Protein AF-A0A351Y7C4-F1 (afdb_monomer)

Mean predicted aligned error: 4.9 Å

Solvent-accessible surface area (backbone atoms only — not comparable to full-atom values): 5088 Å² total; per-residue (Å²): 134,64,75,68,56,58,56,74,74,54,70,78,58,81,88,34,82,57,64,56,42,68,56,53,47,52,51,50,42,45,75,72,71,46,88,84,82,82,63,87,87,65,82,80,88,78,82,75,73,89,66,52,74,68,52,48,50,58,64,72,30,70,65,42,50,47,45,42,51,52,34,52,51,51,54,62,72,73,106

Secondary structure (DSSP, 8-state):
--HHHHHHHS---TT--SSSHHHHHHHHHHHTT------TT------PPPPPHHHHHHHSSHHHHHHHHHHHHHHHHH-

Sequence (79 aa):
MAPAYIFKTNLFDEQLDFVYEDLDFSYRIHRAGYPIIVLRDLKIYHMERDKTKLEEARVGNVYSAYRKAKHRMLFVQKY

pLDDT: mean 89.79, std 5.83, range [62.5, 96.75]

Structure (mmCIF, N/CA/C/O backbone):
data_AF-A0A351Y7C4-F1
#
_entry.id   AF-A0A351Y7C4-F1
#
loop_
_atom_site.group_PDB
_atom_site.id
_atom_site.type_symbol
_atom_site.label_atom_id
_atom_site.label_alt_id
_atom_site.label_comp_id
_atom_site.label_asym_id
_atom_site.label_entity_id
_atom_site.label_seq_id
_atom_site.pdbx_PDB_ins_code
_atom_site.Cartn_x
_atom_site.Cartn_y
_atom_site.Cartn_z
_atom_site.occupancy
_atom_site.B_iso_or_equiv
_atom_site.auth_seq_id
_atom_site.auth_comp_id
_atom_site.auth_asym_id
_atom_site.auth_atom_id
_atom_site.pdbx_PDB_model_num
ATOM 1 N N . MET A 1 1 ? -16.521 12.990 13.145 1.00 62.50 1 MET A N 1
ATOM 2 C CA . MET A 1 1 ? -15.104 13.288 12.829 1.00 62.50 1 MET A CA 1
ATOM 3 C C . MET A 1 1 ? -14.975 13.495 11.333 1.00 62.50 1 MET A C 1
ATOM 5 O O . MET A 1 1 ? -15.542 12.707 10.589 1.00 62.50 1 MET A O 1
ATOM 9 N N . ALA A 1 2 ? -14.278 14.541 10.890 1.00 75.00 2 ALA A N 1
ATOM 10 C CA . ALA A 1 2 ? -13.996 14.727 9.468 1.00 75.00 2 ALA A CA 1
ATOM 11 C C . ALA A 1 2 ? -12.936 13.706 8.997 1.00 75.00 2 ALA A C 1
ATOM 13 O O . ALA A 1 2 ? -12.011 13.433 9.767 1.00 75.00 2 ALA A O 1
ATOM 14 N N . PRO A 1 3 ? -12.995 13.197 7.750 1.00 80.88 3 PRO A N 1
ATOM 15 C CA . PRO A 1 3 ? -12.009 12.249 7.215 1.00 80.88 3 PRO A CA 1
ATOM 16 C C . PRO A 1 3 ? -10.553 12.707 7.383 1.00 80.88 3 PRO A C 1
ATOM 18 O O . PRO A 1 3 ? -9.683 11.905 7.703 1.00 80.88 3 PRO A O 1
ATOM 21 N N . ALA A 1 4 ? -10.297 14.015 7.279 1.00 88.88 4 ALA A N 1
ATOM 22 C CA . ALA A 1 4 ? -8.970 14.607 7.457 1.00 88.88 4 ALA A CA 1
ATOM 23 C C . ALA A 1 4 ? -8.317 14.301 8.820 1.00 88.88 4 ALA A C 1
ATOM 25 O O . ALA A 1 4 ? -7.093 14.270 8.920 1.00 88.88 4 ALA A O 1
ATOM 26 N N . TYR A 1 5 ? -9.107 14.072 9.874 1.00 90.50 5 TYR A N 1
ATOM 27 C CA . TYR A 1 5 ? -8.575 13.737 11.195 1.00 90.50 5 TYR A CA 1
ATOM 28 C C . TYR A 1 5 ? -7.910 12.353 11.220 1.00 90.50 5 TYR A C 1
ATOM 30 O O . TYR A 1 5 ? -6.867 12.191 11.852 1.00 90.50 5 TYR A O 1
ATOM 38 N N . ILE A 1 6 ? -8.462 11.381 10.485 1.00 88.94 6 ILE A N 1
ATOM 39 C CA . ILE A 1 6 ? -7.916 10.018 10.399 1.00 88.94 6 ILE A CA 1
ATOM 40 C C . ILE A 1 6 ? -6.514 10.065 9.782 1.00 88.94 6 ILE A C 1
ATOM 42 O O . ILE A 1 6 ? -5.578 9.521 10.359 1.00 88.94 6 ILE A O 1
ATOM 46 N N . PHE A 1 7 ? -6.344 10.805 8.682 1.00 87.25 7 PHE A N 1
ATOM 47 C CA . PHE A 1 7 ? -5.047 10.964 8.013 1.00 87.25 7 PHE A CA 1
ATOM 48 C C . PHE A 1 7 ? -4.023 11.735 8.854 1.00 87.25 7 PHE A C 1
ATOM 50 O O . PHE A 1 7 ? -2.847 11.394 8.849 1.00 87.25 7 PHE A O 1
ATOM 57 N N . LYS A 1 8 ? -4.450 12.750 9.619 1.00 89.12 8 LYS A N 1
ATOM 58 C CA . LYS A 1 8 ? -3.545 13.512 10.500 1.00 89.12 8 LYS A CA 1
ATOM 59 C C . LYS A 1 8 ? -3.043 12.708 11.700 1.00 89.12 8 LYS A C 1
ATOM 61 O O . LYS A 1 8 ? -1.979 13.011 12.223 1.00 89.12 8 LYS A O 1
ATOM 66 N N . THR A 1 9 ? -3.821 11.730 12.156 1.00 88.56 9 THR A N 1
ATOM 67 C CA . THR A 1 9 ? -3.502 10.920 13.344 1.00 88.56 9 THR A CA 1
ATOM 68 C C . THR A 1 9 ? -2.878 9.568 13.007 1.00 88.56 9 THR A C 1
ATOM 70 O O . THR A 1 9 ? -2.330 8.918 13.892 1.00 88.56 9 THR A O 1
ATOM 73 N N . ASN A 1 10 ? -2.907 9.155 11.737 1.00 86.81 10 ASN A N 1
ATOM 74 C CA . ASN A 1 10 ? -2.341 7.897 11.260 1.00 86.81 10 ASN A CA 1
ATOM 75 C C . ASN A 1 10 ? -1.377 8.181 10.103 1.00 86.81 10 ASN A C 1
ATOM 77 O O . ASN A 1 10 ? -1.755 8.067 8.949 1.00 86.81 10 ASN A O 1
ATOM 81 N N . LEU A 1 11 ? -0.139 8.581 10.394 1.00 89.69 11 LEU A N 1
ATOM 82 C CA . LEU A 1 11 ? 0.865 8.843 9.350 1.00 89.69 11 LEU A CA 1
ATOM 83 C C . LEU A 1 11 ? 1.441 7.541 8.775 1.00 89.69 11 LEU A C 1
ATOM 85 O O . LEU A 1 11 ? 1.477 6.526 9.473 1.00 89.69 11 LEU A O 1
ATOM 89 N N . PHE A 1 12 ? 1.922 7.561 7.532 1.00 91.25 12 PHE A N 1
ATOM 90 C CA . PHE A 1 12 ? 2.630 6.416 6.950 1.00 91.25 12 PHE A CA 1
ATOM 91 C C . PHE A 1 12 ? 3.904 6.082 7.740 1.00 91.25 12 PHE A C 1
ATOM 93 O O . PHE A 1 12 ? 4.497 6.942 8.390 1.00 91.25 12 PHE A O 1
ATOM 100 N N . ASP A 1 13 ? 4.286 4.805 7.731 1.00 92.19 13 ASP A N 1
ATOM 101 C CA . ASP A 1 13 ? 5.566 4.366 8.281 1.00 92.19 13 ASP A CA 1
ATOM 102 C C . ASP A 1 13 ? 6.648 4.503 7.209 1.00 92.19 13 ASP A C 1
ATOM 104 O O . ASP A 1 13 ? 6.684 3.729 6.256 1.00 92.19 13 ASP A O 1
ATOM 108 N N . GLU A 1 14 ? 7.538 5.478 7.378 1.00 91.25 14 GLU A N 1
ATOM 109 C CA . GLU A 1 14 ? 8.628 5.766 6.434 1.00 91.25 14 GLU A CA 1
ATOM 110 C C . GLU A 1 14 ? 9.637 4.604 6.297 1.00 91.25 14 GLU A C 1
ATOM 112 O O . GLU A 1 14 ? 10.481 4.613 5.404 1.00 91.25 14 GLU A O 1
ATOM 117 N N . GLN A 1 15 ? 9.566 3.575 7.155 1.00 91.75 15 GLN A N 1
ATOM 118 C CA . GLN A 1 15 ? 10.351 2.345 6.986 1.00 91.75 15 GLN A CA 1
ATOM 119 C C . GLN A 1 15 ? 9.812 1.421 5.883 1.00 91.75 15 GLN A C 1
ATOM 121 O O . GLN A 1 15 ? 10.514 0.486 5.489 1.00 91.75 15 GLN A O 1
ATOM 126 N N . LEU A 1 16 ? 8.588 1.665 5.405 1.00 92.12 16 LEU A N 1
ATOM 127 C CA . LEU A 1 16 ? 7.923 0.940 4.323 1.00 92.12 16 LEU A CA 1
ATOM 128 C C . LEU A 1 16 ? 7.880 1.834 3.073 1.00 92.12 16 LEU A C 1
ATOM 130 O O . LEU A 1 16 ? 6.828 2.295 2.652 1.00 92.12 16 LEU A O 1
ATOM 134 N N . ASP A 1 17 ? 9.047 2.099 2.483 1.00 84.44 17 ASP A N 1
ATOM 135 C CA . ASP A 1 17 ? 9.237 3.098 1.415 1.00 84.44 17 ASP A CA 1
ATOM 136 C C . ASP A 1 17 ? 8.720 2.674 0.023 1.00 84.44 17 ASP A C 1
ATOM 138 O O . ASP A 1 17 ? 8.755 3.466 -0.921 1.00 84.44 17 ASP A O 1
ATOM 142 N N . PHE A 1 18 ? 8.285 1.418 -0.128 1.00 81.19 18 PHE A N 1
ATOM 143 C CA . PHE A 1 18 ? 7.750 0.855 -1.368 1.00 81.19 18 PHE A CA 1
ATOM 144 C C . PHE A 1 18 ? 7.147 -0.536 -1.140 1.00 81.19 18 PHE A C 1
ATOM 146 O O . PHE A 1 18 ? 7.884 -1.480 -0.839 1.00 81.19 18 PHE A O 1
ATOM 153 N N . VAL A 1 19 ? 5.850 -0.692 -1.411 1.00 86.50 19 VAL A N 1
ATOM 154 C CA . VAL A 1 19 ? 5.058 -1.912 -1.189 1.00 86.50 19 VAL A CA 1
ATOM 155 C C . VAL A 1 19 ? 4.946 -2.245 0.305 1.00 86.50 19 VAL A C 1
ATOM 157 O O . VAL A 1 19 ? 5.966 -2.373 0.979 1.00 86.50 19 VAL A O 1
ATOM 160 N N . TYR A 1 20 ? 3.714 -2.495 0.775 1.00 94.56 20 TYR A N 1
ATOM 161 C CA . TYR A 1 20 ? 3.264 -2.658 2.176 1.00 94.56 20 TYR A CA 1
ATOM 162 C C . TYR A 1 20 ? 2.861 -1.373 2.912 1.00 94.56 20 TYR A C 1
ATOM 164 O O . TYR A 1 20 ? 2.253 -1.480 3.977 1.00 94.56 20 TYR A O 1
ATOM 172 N N . GLU A 1 21 ? 3.132 -0.182 2.383 1.00 93.56 21 GLU A N 1
ATOM 173 C CA . GLU A 1 21 ? 2.714 1.087 2.991 1.00 93.56 21 GLU A CA 1
ATOM 174 C C . GLU A 1 21 ? 1.187 1.203 3.101 1.00 93.56 21 GLU A C 1
ATOM 176 O O . GLU A 1 21 ? 0.651 1.651 4.116 1.00 93.56 21 GLU A O 1
ATOM 181 N N . ASP A 1 22 ? 0.482 0.734 2.073 1.00 92.94 22 ASP A N 1
ATOM 182 C CA . ASP A 1 22 ? -0.973 0.698 1.987 1.00 92.94 22 ASP A CA 1
ATOM 183 C C . ASP A 1 22 ? -1.576 -0.327 2.957 1.00 92.94 22 ASP A C 1
ATOM 185 O O . ASP A 1 22 ? -2.569 -0.045 3.639 1.00 92.94 22 ASP A O 1
ATOM 189 N N . LEU A 1 23 ? -0.953 -1.501 3.070 1.00 94.88 23 LEU A N 1
ATOM 190 C CA . LEU A 1 23 ? -1.346 -2.544 4.009 1.00 94.88 23 LEU A CA 1
ATOM 191 C C . LEU A 1 23 ? -1.126 -2.110 5.463 1.00 94.88 23 LEU A C 1
ATOM 193 O O . LEU A 1 23 ? -2.029 -2.274 6.277 1.00 94.88 23 LEU A O 1
ATOM 197 N N . ASP A 1 24 ? 0.032 -1.535 5.799 1.00 95.88 24 ASP A N 1
ATOM 198 C CA . ASP A 1 24 ? 0.309 -1.022 7.148 1.00 95.88 24 ASP A CA 1
ATOM 199 C C . ASP A 1 24 ? -0.687 0.072 7.540 1.00 95.88 24 ASP A C 1
ATOM 201 O O . ASP A 1 24 ? -1.297 0.010 8.611 1.00 95.88 24 ASP A O 1
ATOM 205 N N . PHE A 1 25 ? -0.918 1.034 6.645 1.00 93.75 25 PHE A N 1
ATOM 206 C CA . PHE A 1 25 ? -1.856 2.123 6.880 1.00 93.75 25 PHE A CA 1
ATOM 207 C C . PHE A 1 25 ? -3.293 1.616 7.062 1.00 93.75 25 PHE A C 1
ATOM 209 O O . PHE A 1 25 ? -3.952 1.951 8.051 1.00 93.75 25 PHE A O 1
ATOM 216 N N . SER A 1 26 ? -3.781 0.768 6.151 1.00 93.81 26 SER A N 1
ATOM 217 C CA . SER A 1 26 ? -5.134 0.205 6.239 1.00 93.81 26 SER A CA 1
ATOM 218 C C . SER A 1 26 ? -5.305 -0.691 7.470 1.00 93.81 26 SER A C 1
ATOM 220 O O . SER A 1 26 ? -6.297 -0.565 8.188 1.00 93.81 26 SER A O 1
ATOM 222 N N . TYR A 1 27 ? -4.320 -1.526 7.802 1.00 94.75 27 TYR A N 1
ATOM 223 C CA . TYR A 1 27 ? -4.374 -2.355 9.004 1.00 94.75 27 TYR A CA 1
ATOM 224 C C . TYR A 1 27 ? -4.381 -1.511 10.286 1.00 94.75 27 TYR A C 1
ATOM 226 O O . TYR A 1 27 ? -5.142 -1.795 11.214 1.00 94.75 27 TYR A O 1
ATOM 234 N N . ARG A 1 28 ? -3.609 -0.419 10.331 1.00 92.81 28 ARG A N 1
ATOM 235 C CA . ARG A 1 28 ? -3.612 0.524 11.457 1.00 92.81 28 ARG A CA 1
ATOM 236 C C . ARG A 1 28 ? -4.963 1.212 11.634 1.00 92.81 28 ARG A C 1
ATOM 238 O O . ARG A 1 28 ? -5.466 1.268 12.755 1.00 92.81 28 ARG A O 1
ATOM 245 N N . ILE A 1 29 ? -5.571 1.681 10.544 1.00 93.00 29 ILE A N 1
ATOM 246 C CA . ILE A 1 29 ? -6.922 2.262 10.553 1.00 93.00 29 ILE A CA 1
ATOM 247 C C . ILE A 1 29 ? -7.937 1.253 11.098 1.00 93.00 29 ILE A C 1
ATOM 249 O O . ILE A 1 29 ? -8.727 1.594 11.980 1.00 93.00 29 ILE A O 1
ATOM 253 N N . HIS A 1 30 ? -7.872 0.003 10.632 1.00 93.25 30 HIS A N 1
ATOM 254 C CA . HIS A 1 30 ? -8.728 -1.077 11.117 1.00 93.25 30 HIS A CA 1
ATOM 255 C C . HIS A 1 30 ? -8.546 -1.324 12.625 1.00 93.25 30 HIS A C 1
ATOM 257 O O . HIS A 1 30 ? -9.524 -1.357 13.372 1.00 93.25 30 HIS A O 1
ATOM 2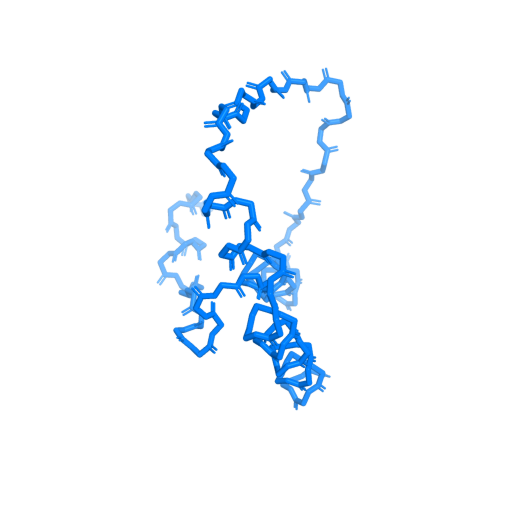63 N N . ARG A 1 31 ? -7.297 -1.426 13.099 1.00 92.44 31 ARG A N 1
ATOM 264 C CA . ARG A 1 31 ? -6.950 -1.607 14.521 1.00 92.44 31 ARG A CA 1
ATOM 265 C C . ARG A 1 31 ? -7.391 -0.438 15.406 1.00 92.44 31 ARG A C 1
ATOM 267 O O . ARG A 1 31 ? -7.686 -0.658 16.576 1.00 92.44 31 ARG A O 1
ATOM 274 N N . ALA A 1 32 ? -7.455 0.777 14.863 1.00 90.62 32 ALA A N 1
ATOM 275 C CA . ALA A 1 32 ? -7.973 1.962 15.546 1.00 90.62 32 ALA A CA 1
ATOM 276 C C . ALA A 1 32 ? -9.517 2.023 15.591 1.00 90.62 32 ALA A C 1
ATOM 278 O O . ALA A 1 32 ? -10.078 2.988 16.108 1.00 90.62 32 ALA A O 1
ATOM 279 N N . GLY A 1 33 ? -10.212 1.002 15.071 1.00 92.06 33 GLY A N 1
ATOM 280 C CA . GLY A 1 33 ? -11.671 0.887 15.114 1.00 92.06 33 GLY A CA 1
ATOM 281 C C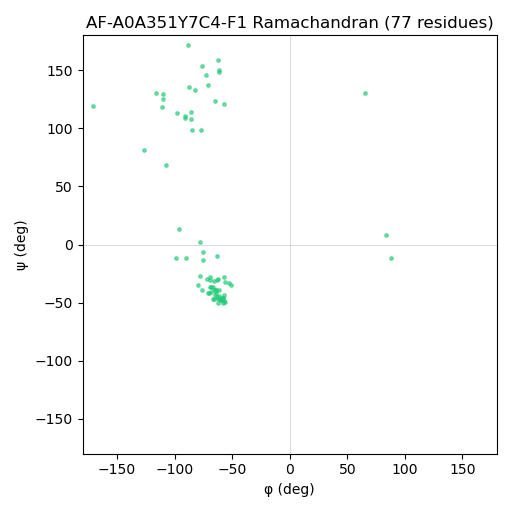 . GLY A 1 33 ? -12.395 1.641 13.998 1.00 92.06 33 GLY A C 1
ATOM 282 O O . GLY A 1 33 ? -13.623 1.735 14.024 1.00 92.06 33 GLY A O 1
ATOM 283 N N . TYR A 1 34 ? -11.670 2.172 13.011 1.00 91.56 34 TYR A N 1
ATOM 284 C CA . TYR A 1 34 ? -12.291 2.829 11.867 1.00 91.56 34 TYR A CA 1
ATOM 285 C C . TYR A 1 34 ? -12.732 1.792 10.820 1.00 91.56 34 TYR A C 1
ATOM 287 O O . TYR A 1 34 ? -11.951 0.908 10.454 1.00 91.56 34 TYR A O 1
ATOM 295 N N . PRO A 1 35 ? -13.966 1.892 10.297 1.00 90.75 35 PRO A N 1
ATOM 296 C CA . PRO A 1 35 ? -14.444 0.987 9.263 1.00 90.75 35 PRO A CA 1
ATOM 297 C C . PRO A 1 35 ? -13.741 1.259 7.929 1.00 90.75 35 PRO A C 1
ATOM 299 O O . PRO A 1 35 ? -13.611 2.405 7.499 1.00 90.75 35 PRO A O 1
ATOM 302 N N . ILE A 1 36 ? -13.350 0.184 7.244 1.00 91.62 36 ILE A N 1
ATOM 303 C CA . ILE A 1 36 ? -12.818 0.222 5.878 1.00 91.62 36 ILE A CA 1
ATOM 304 C C . ILE A 1 36 ? -13.859 -0.418 4.967 1.00 91.62 36 ILE A C 1
ATOM 306 O O . ILE A 1 36 ? -14.218 -1.581 5.144 1.00 91.62 36 ILE A O 1
ATOM 310 N N . ILE A 1 37 ? -14.369 0.359 4.013 1.00 92.88 37 ILE A N 1
ATOM 311 C CA . ILE A 1 37 ? -15.462 -0.051 3.129 1.00 92.88 37 ILE A CA 1
ATOM 312 C C . ILE A 1 37 ? -14.908 -0.244 1.720 1.00 92.88 37 ILE A C 1
ATOM 314 O O . ILE A 1 37 ? -14.324 0.672 1.147 1.00 92.88 37 ILE A O 1
ATOM 318 N N . VAL A 1 38 ? -15.136 -1.426 1.148 1.00 91.75 38 VAL A N 1
ATOM 319 C CA . VAL A 1 38 ? -14.831 -1.718 -0.258 1.00 91.75 38 VAL A CA 1
ATOM 320 C C . VAL A 1 38 ? -16.112 -1.575 -1.077 1.00 91.75 38 VAL A C 1
ATOM 322 O O . VAL A 1 38 ? -17.051 -2.356 -0.917 1.00 91.75 38 VAL A O 1
ATOM 325 N N . LEU A 1 39 ? -16.153 -0.577 -1.961 1.00 95.31 39 LEU A N 1
ATOM 326 C CA . LEU A 1 39 ? -17.282 -0.324 -2.858 1.00 95.31 39 LEU A CA 1
ATOM 327 C C . LEU A 1 39 ? -17.154 -1.193 -4.116 1.00 95.31 39 LEU A C 1
ATOM 329 O O . LEU A 1 39 ? -16.420 -0.852 -5.035 1.00 95.31 39 LEU A O 1
ATOM 333 N N . ARG A 1 40 ? -17.864 -2.326 -4.153 1.00 93.19 40 ARG A N 1
ATOM 334 C CA . ARG A 1 40 ? -17.740 -3.333 -5.229 1.00 93.19 40 ARG A CA 1
ATOM 335 C C . ARG A 1 40 ? -18.203 -2.839 -6.601 1.00 93.19 40 ARG A C 1
ATOM 337 O O . ARG A 1 40 ? -17.646 -3.254 -7.615 1.00 93.19 40 ARG A O 1
ATOM 344 N N . ASP A 1 41 ? -19.190 -1.950 -6.617 1.00 96.75 41 ASP A N 1
ATOM 345 C CA . ASP A 1 41 ? -19.777 -1.422 -7.853 1.00 96.75 41 ASP A CA 1
ATOM 346 C C . ASP A 1 41 ? -19.064 -0.156 -8.353 1.00 96.75 41 ASP A C 1
ATOM 348 O O . ASP A 1 41 ? -19.266 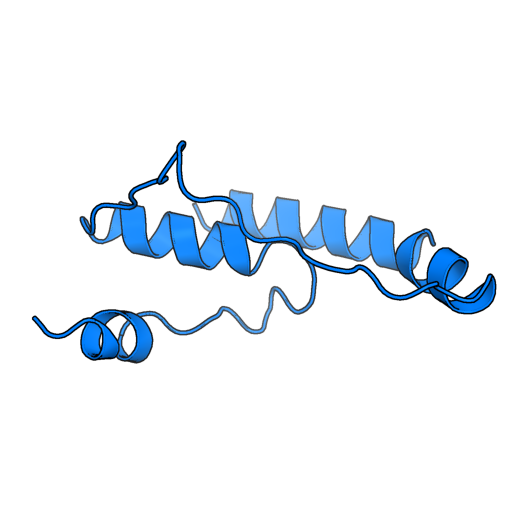0.265 -9.493 1.00 96.75 41 ASP A O 1
ATOM 352 N N . LEU A 1 42 ? -18.192 0.439 -7.530 1.00 95.62 42 LEU A N 1
ATOM 353 C CA . LEU A 1 42 ? -17.373 1.579 -7.925 1.00 95.62 42 LEU A CA 1
ATOM 354 C C . LEU A 1 42 ? -16.102 1.076 -8.613 1.00 95.62 42 LEU A C 1
ATOM 356 O O . LEU A 1 42 ? -15.237 0.468 -7.985 1.00 95.62 42 LEU A O 1
ATOM 360 N N . LYS A 1 43 ? -15.968 1.370 -9.906 1.00 92.56 43 LYS A N 1
ATOM 361 C CA . LYS A 1 43 ? -14.785 1.016 -10.695 1.00 92.56 43 LYS A CA 1
ATOM 362 C C . LYS A 1 43 ? -14.000 2.268 -11.050 1.00 92.56 43 LYS A C 1
ATOM 364 O O . LYS A 1 43 ? -14.557 3.222 -11.585 1.00 92.56 43 LYS A O 1
ATOM 369 N N . ILE A 1 44 ? -12.702 2.234 -10.776 1.00 92.69 44 ILE A N 1
ATOM 370 C CA . ILE A 1 44 ? -11.747 3.263 -11.182 1.00 92.69 44 ILE A CA 1
ATOM 371 C C . ILE A 1 44 ? -10.769 2.599 -12.148 1.00 92.69 44 ILE A C 1
ATOM 373 O O . ILE A 1 44 ? -10.239 1.528 -11.858 1.00 92.69 44 ILE A O 1
ATOM 377 N N . TYR A 1 45 ? -10.543 3.225 -13.300 1.00 91.19 45 TYR A N 1
ATOM 378 C CA . TYR A 1 45 ? -9.558 2.758 -14.268 1.00 91.19 45 TYR A CA 1
ATOM 379 C C . TYR A 1 45 ? -8.220 3.425 -13.964 1.00 91.19 45 TYR A C 1
ATOM 381 O O . TYR A 1 45 ? -8.065 4.631 -14.143 1.00 91.19 45 TYR A O 1
ATOM 389 N N . HIS A 1 46 ? -7.261 2.638 -13.485 1.00 87.94 46 HIS A N 1
ATOM 390 C CA . HIS A 1 46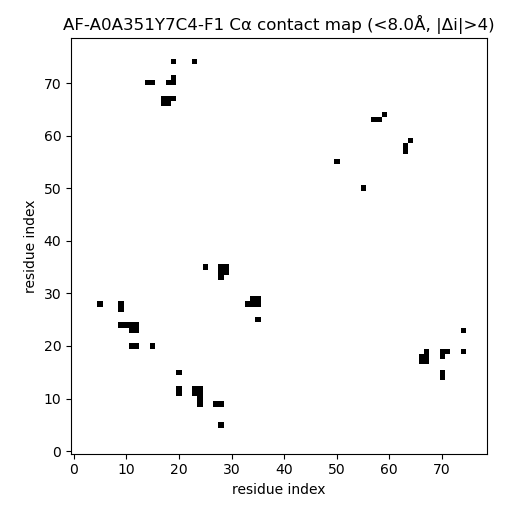 ? -5.877 3.072 -13.361 1.00 87.94 46 HIS A CA 1
ATOM 391 C C . HIS A 1 46 ? -5.148 2.716 -14.656 1.00 87.94 46 HIS A C 1
ATOM 393 O O . HIS A 1 46 ? -4.926 1.540 -14.943 1.00 87.94 46 HIS A O 1
ATOM 399 N N . MET A 1 47 ? -4.812 3.728 -15.455 1.00 87.44 47 MET A N 1
ATOM 400 C CA . MET A 1 47 ? -3.946 3.529 -16.610 1.00 87.44 47 MET A CA 1
ATOM 401 C C . MET A 1 47 ? -2.515 3.406 -16.104 1.00 87.44 47 MET A C 1
ATOM 403 O O . MET A 1 47 ? -1.855 4.403 -15.806 1.00 87.44 47 MET A O 1
ATOM 407 N N . GLU A 1 48 ? -2.043 2.172 -15.983 1.00 79.00 48 GLU A N 1
ATOM 408 C CA . GLU A 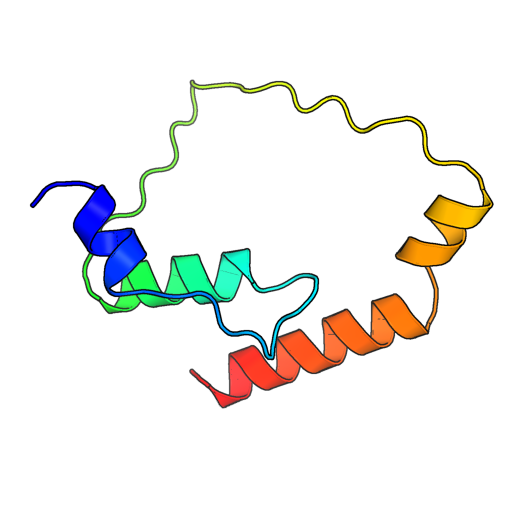1 48 ? -0.625 1.943 -15.779 1.00 79.00 48 GLU A CA 1
ATOM 409 C C . GLU A 1 48 ? 0.107 2.409 -17.038 1.00 79.00 48 GLU A C 1
ATOM 411 O O . GLU A 1 48 ? -0.224 2.000 -18.150 1.00 79.00 48 GLU A O 1
ATOM 416 N N . ARG A 1 49 ? 1.055 3.335 -16.877 1.00 85.31 49 ARG A N 1
ATOM 417 C CA . ARG A 1 49 ? 1.860 3.790 -18.011 1.00 85.31 49 ARG A CA 1
ATOM 418 C C . ARG A 1 49 ? 2.649 2.617 -18.581 1.00 85.31 49 ARG A C 1
ATOM 420 O O . ARG A 1 49 ? 3.129 1.771 -17.820 1.00 85.31 49 ARG A O 1
ATOM 427 N N . ASP A 1 50 ? 2.885 2.648 -19.887 1.00 84.44 50 ASP A N 1
ATOM 428 C CA . ASP A 1 50 ? 3.851 1.746 -20.498 1.00 84.44 50 ASP A CA 1
ATOM 429 C C . ASP A 1 50 ? 5.210 1.951 -19.828 1.00 84.44 50 ASP A C 1
ATOM 431 O O . ASP A 1 50 ? 5.765 3.058 -19.775 1.00 84.44 50 ASP A O 1
ATOM 435 N N . LYS A 1 51 ? 5.725 0.869 -19.252 1.00 84.38 51 LYS A N 1
ATOM 436 C CA . LYS A 1 51 ? 7.060 0.853 -18.677 1.00 84.38 51 LYS A CA 1
ATOM 437 C C . LYS A 1 51 ? 8.048 0.493 -19.769 1.00 84.38 51 LYS A C 1
ATOM 439 O O . LYS A 1 51 ? 7.858 -0.444 -20.543 1.00 84.38 51 LYS A O 1
ATOM 444 N N . THR A 1 52 ? 9.155 1.216 -19.806 1.00 90.62 52 THR A N 1
ATOM 445 C CA . THR A 1 52 ? 10.320 0.784 -20.572 1.00 90.62 52 THR A CA 1
ATOM 446 C C . THR A 1 52 ? 10.844 -0.541 -20.009 1.00 90.62 52 THR A C 1
ATOM 448 O O . THR A 1 52 ? 10.650 -0.857 -18.832 1.00 90.62 52 THR A O 1
ATOM 451 N N . LYS A 1 53 ? 11.598 -1.303 -20.812 1.00 86.81 53 LYS A N 1
ATOM 452 C CA . LYS A 1 53 ? 12.267 -2.530 -20.335 1.00 86.81 53 LYS A CA 1
ATOM 453 C C . LYS A 1 53 ? 13.120 -2.288 -19.082 1.00 86.81 53 LYS A C 1
ATOM 455 O O . LYS A 1 53 ? 13.216 -3.164 -18.230 1.00 86.81 53 LYS A O 1
ATOM 460 N N . LEU A 1 54 ? 13.725 -1.103 -18.963 1.00 84.38 54 LEU A N 1
ATOM 461 C CA . LEU A 1 54 ? 14.529 -0.722 -17.802 1.00 84.38 54 LEU A CA 1
ATOM 462 C C . LEU A 1 54 ? 13.672 -0.524 -16.545 1.00 84.38 54 LEU A C 1
ATOM 464 O O . LEU A 1 54 ? 14.095 -0.871 -15.447 1.00 84.38 54 LEU A O 1
ATOM 468 N N . GLU A 1 55 ? 12.467 0.015 -16.689 1.00 82.75 55 GLU A N 1
ATOM 469 C CA . GLU A 1 55 ? 11.545 0.240 -15.575 1.00 82.75 55 GLU A CA 1
ATOM 470 C C . GLU A 1 55 ? 10.882 -1.056 -15.114 1.00 82.75 55 GLU A C 1
ATOM 472 O O . GLU A 1 55 ? 10.792 -1.291 -13.910 1.00 82.75 55 GLU A O 1
ATOM 477 N N . GLU A 1 56 ? 10.521 -1.935 -16.049 1.00 83.44 56 GLU A N 1
ATOM 478 C CA . GLU A 1 56 ? 10.132 -3.317 -15.743 1.00 83.44 56 GLU A CA 1
ATOM 479 C C . GLU A 1 56 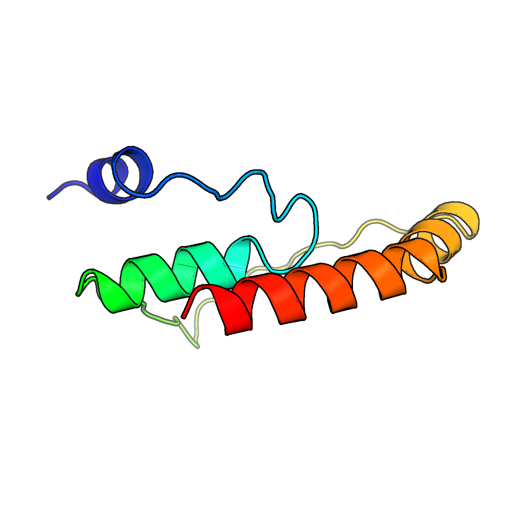? 11.256 -4.036 -14.983 1.00 83.44 56 GLU A C 1
ATOM 481 O O . GLU A 1 56 ? 11.037 -4.571 -13.897 1.00 83.44 56 GLU A O 1
ATOM 486 N N . ALA A 1 57 ? 12.499 -3.950 -15.471 1.00 80.81 57 ALA A N 1
ATOM 487 C CA . ALA A 1 57 ? 13.659 -4.505 -14.776 1.00 80.81 57 ALA A CA 1
ATOM 488 C C . ALA A 1 57 ? 13.908 -3.839 -13.410 1.00 80.81 57 ALA A C 1
ATOM 490 O O . ALA A 1 57 ? 14.396 -4.486 -12.486 1.00 80.81 57 ALA A O 1
ATOM 491 N N . ARG A 1 58 ? 13.558 -2.559 -13.230 1.00 77.88 58 ARG A N 1
ATOM 492 C CA . ARG A 1 58 ? 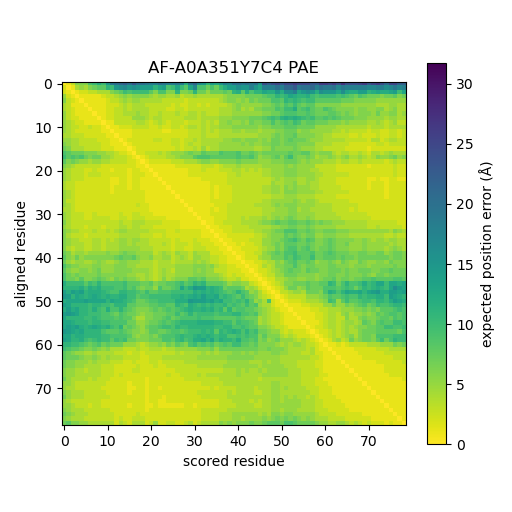13.656 -1.868 -11.935 1.00 77.88 58 ARG A CA 1
ATOM 493 C C . ARG A 1 58 ? 12.647 -2.420 -10.921 1.00 77.88 58 ARG A C 1
ATOM 495 O O . ARG A 1 58 ? 12.997 -2.599 -9.755 1.00 77.88 58 ARG A O 1
ATOM 502 N N . VAL A 1 59 ? 11.417 -2.708 -11.339 1.00 80.00 59 VAL A N 1
ATOM 503 C CA . VAL A 1 59 ? 10.362 -3.248 -10.461 1.00 80.00 59 VAL A CA 1
ATOM 504 C C . VAL A 1 59 ? 10.531 -4.756 -10.229 1.00 80.00 59 VAL A C 1
ATOM 506 O O . VAL A 1 59 ? 10.265 -5.244 -9.130 1.00 80.00 59 VAL A O 1
ATOM 509 N N . GLY A 1 60 ? 11.011 -5.487 -11.233 1.00 82.06 60 GLY A N 1
ATOM 510 C CA . GLY A 1 60 ? 11.166 -6.943 -11.228 1.00 82.06 60 GLY A CA 1
ATOM 511 C C . GLY A 1 60 ? 12.556 -7.465 -10.849 1.00 82.06 60 GLY A C 1
ATOM 512 O O . GLY A 1 60 ? 12.831 -8.637 -11.081 1.00 82.06 60 GLY A O 1
ATOM 513 N N . ASN A 1 61 ? 13.454 -6.639 -10.300 1.00 86.50 61 ASN A N 1
ATOM 514 C CA . ASN A 1 61 ? 14.788 -7.103 -9.892 1.00 86.50 61 ASN A CA 1
ATOM 515 C C . ASN A 1 61 ? 14.847 -7.642 -8.454 1.00 86.50 61 ASN A C 1
ATOM 517 O O . ASN A 1 61 ? 13.936 -7.480 -7.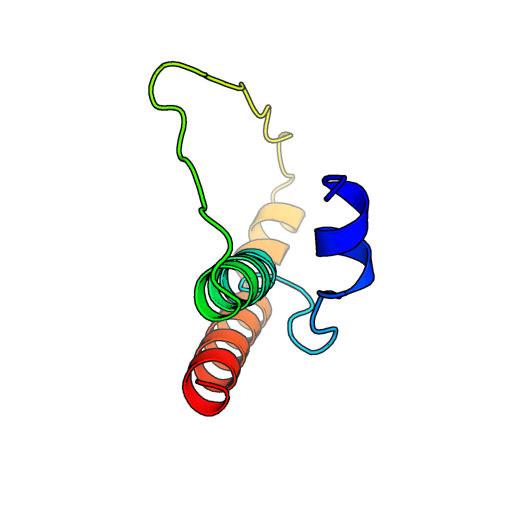638 1.00 86.50 61 ASN A O 1
ATOM 521 N N . VAL A 1 62 ? 16.003 -8.230 -8.139 1.00 90.69 62 VAL A N 1
ATOM 522 C CA . VAL A 1 62 ? 16.353 -8.773 -6.820 1.00 90.69 62 VAL A CA 1
ATOM 523 C C . VAL A 1 62 ? 16.255 -7.750 -5.686 1.00 90.69 62 VAL A C 1
ATOM 525 O O . VAL A 1 62 ? 15.872 -8.120 -4.581 1.00 90.69 62 VAL A O 1
ATOM 528 N N . TYR A 1 63 ? 16.528 -6.465 -5.937 1.00 89.62 63 TYR A N 1
ATOM 529 C CA . TYR A 1 63 ? 16.421 -5.424 -4.912 1.00 89.62 63 TYR A CA 1
ATOM 530 C C . TYR A 1 63 ? 14.962 -5.139 -4.558 1.00 89.62 63 TYR A C 1
ATOM 532 O O . TYR A 1 63 ? 14.630 -5.022 -3.382 1.00 89.62 63 TYR A O 1
ATOM 540 N N . SER A 1 64 ? 14.078 -5.074 -5.552 1.00 88.50 64 SER A N 1
ATOM 541 C CA . SER A 1 64 ? 12.635 -4.918 -5.344 1.00 88.50 64 SER A CA 1
ATOM 542 C C . SER A 1 64 ? 12.033 -6.142 -4.648 1.00 88.50 64 SER A C 1
ATOM 544 O O . SER A 1 64 ? 11.221 -5.991 -3.737 1.00 88.50 64 SER A O 1
ATOM 546 N N . ALA A 1 65 ? 12.476 -7.352 -5.005 1.00 90.25 65 ALA A N 1
ATOM 547 C CA . ALA A 1 65 ? 12.115 -8.580 -4.293 1.00 90.25 65 ALA A CA 1
ATOM 548 C C . ALA A 1 65 ? 12.569 -8.548 -2.821 1.00 90.25 65 ALA A C 1
ATOM 550 O O . ALA A 1 65 ? 11.770 -8.818 -1.924 1.00 90.25 65 ALA A O 1
ATOM 551 N N . TYR A 1 66 ? 13.821 -8.155 -2.568 1.00 92.50 66 TYR A N 1
ATOM 552 C CA . TYR A 1 66 ? 14.359 -7.995 -1.218 1.00 92.50 66 TYR A CA 1
ATOM 553 C C . TYR A 1 66 ? 13.570 -6.963 -0.400 1.00 92.50 66 TYR A C 1
ATOM 555 O O . TYR A 1 66 ? 13.195 -7.261 0.730 1.00 92.50 66 TYR A O 1
ATOM 563 N N . ARG A 1 67 ? 13.257 -5.786 -0.966 1.00 91.81 67 ARG A N 1
ATOM 564 C CA . ARG A 1 67 ? 12.449 -4.754 -0.287 1.00 91.81 67 ARG A CA 1
ATOM 565 C C . ARG A 1 67 ? 11.084 -5.292 0.128 1.00 91.81 67 ARG A C 1
ATOM 567 O O . ARG A 1 67 ? 10.740 -5.212 1.301 1.00 91.81 67 ARG A O 1
ATOM 574 N N . LYS A 1 68 ? 10.357 -5.937 -0.794 1.00 92.25 68 LYS A N 1
ATOM 575 C CA . LYS A 1 68 ? 9.054 -6.563 -0.503 1.00 92.25 68 LYS A CA 1
ATOM 576 C C . LYS A 1 68 ? 9.155 -7.600 0.618 1.00 92.25 68 LYS A C 1
ATOM 578 O O . LYS A 1 68 ? 8.311 -7.626 1.509 1.00 92.25 68 LYS A O 1
ATOM 583 N N . ALA A 1 69 ? 10.189 -8.444 0.593 1.00 94.50 69 ALA A N 1
ATOM 584 C CA . ALA A 1 69 ? 10.416 -9.446 1.633 1.00 94.50 69 ALA A CA 1
ATOM 585 C C . ALA A 1 69 ? 10.732 -8.801 2.993 1.00 94.50 69 ALA A C 1
ATOM 587 O O . ALA A 1 69 ? 10.112 -9.156 3.993 1.00 94.50 69 ALA A O 1
ATOM 588 N N . LYS A 1 70 ? 11.633 -7.812 3.022 1.00 95.12 70 LYS A N 1
ATOM 589 C CA . LYS A 1 70 ? 11.964 -7.031 4.220 1.00 95.12 70 LYS A CA 1
ATOM 590 C C . LYS A 1 70 ? 10.713 -6.372 4.805 1.00 95.12 70 LYS A C 1
ATOM 592 O O . LYS A 1 70 ? 10.458 -6.522 5.993 1.00 95.12 70 LYS A O 1
ATOM 597 N N . HIS A 1 71 ? 9.916 -5.688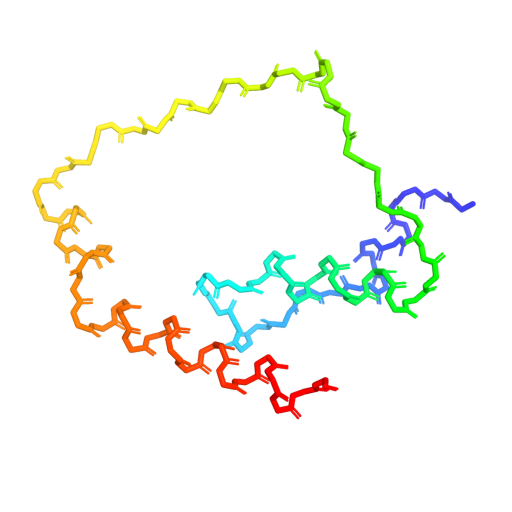 3.987 1.00 96.62 71 HIS A N 1
ATOM 598 C CA . HIS A 1 71 ? 8.704 -4.996 4.432 1.00 96.62 71 HIS A CA 1
ATOM 599 C C . HIS A 1 71 ? 7.653 -5.958 4.977 1.00 96.62 71 HIS A C 1
ATOM 601 O O . HIS A 1 71 ? 7.062 -5.691 6.019 1.00 96.62 71 HIS A O 1
ATOM 607 N N . ARG A 1 72 ? 7.493 -7.131 4.352 1.00 95.81 72 ARG A N 1
ATOM 608 C CA . ARG A 1 72 ? 6.654 -8.202 4.896 1.00 95.81 72 ARG A CA 1
ATOM 609 C C . ARG A 1 72 ? 7.103 -8.632 6.290 1.00 95.81 72 ARG A C 1
ATOM 611 O O . ARG A 1 72 ? 6.264 -8.797 7.169 1.00 95.81 72 ARG A O 1
ATOM 618 N N . MET A 1 73 ? 8.407 -8.828 6.486 1.00 96.75 73 MET A N 1
ATOM 619 C CA . MET A 1 73 ? 8.956 -9.213 7.788 1.00 96.75 73 MET A CA 1
ATOM 620 C C . MET A 1 73 ? 8.752 -8.106 8.825 1.00 96.75 73 MET A C 1
ATOM 622 O O . MET A 1 73 ? 8.317 -8.409 9.930 1.00 96.75 73 MET A O 1
ATOM 626 N N . LEU A 1 74 ? 8.986 -6.841 8.462 1.00 96.12 74 LEU A N 1
ATOM 627 C CA . LEU A 1 74 ? 8.740 -5.694 9.341 1.00 96.12 74 LEU A CA 1
ATOM 628 C C . LEU A 1 74 ? 7.263 -5.578 9.736 1.00 96.12 74 LEU A C 1
ATOM 630 O O . LEU A 1 74 ? 6.966 -5.396 10.912 1.00 96.12 74 LEU A O 1
ATOM 634 N N . PHE A 1 75 ? 6.338 -5.743 8.785 1.00 96.44 75 PHE A N 1
ATOM 635 C CA . PHE A 1 75 ? 4.900 -5.727 9.059 1.00 96.44 75 PHE A CA 1
ATOM 636 C C . PHE A 1 75 ? 4.504 -6.812 10.070 1.00 96.44 75 PHE A C 1
ATOM 638 O O . PHE A 1 75 ? 3.815 -6.520 11.040 1.00 96.44 75 PHE A O 1
ATOM 645 N N . VAL A 1 76 ? 4.983 -8.047 9.878 1.00 96.44 76 VAL A N 1
ATOM 646 C CA . VAL A 1 76 ? 4.709 -9.173 10.793 1.00 96.44 76 VAL A CA 1
ATOM 647 C C . VAL A 1 76 ? 5.396 -9.003 12.152 1.00 96.44 76 VAL A C 1
ATOM 649 O O . VAL A 1 76 ? 4.893 -9.474 13.157 1.00 96.44 76 VAL A O 1
ATOM 652 N N . GLN A 1 77 ? 6.554 -8.349 12.220 1.00 95.69 77 GLN A N 1
ATOM 653 C CA . GLN A 1 77 ? 7.205 -8.056 13.503 1.00 95.69 77 GLN A CA 1
ATOM 654 C C . GLN A 1 77 ? 6.471 -6.968 14.294 1.00 95.69 77 GLN A C 1
ATOM 656 O O . GLN A 1 77 ? 6.530 -6.954 15.522 1.00 95.69 77 GLN A O 1
ATOM 661 N N . LYS A 1 78 ? 5.811 -6.043 13.594 1.00 94.75 78 LYS A N 1
ATOM 662 C CA . LYS A 1 78 ? 5.098 -4.905 14.179 1.00 94.75 78 LYS A CA 1
ATOM 663 C C . LYS A 1 78 ? 3.733 -5.284 14.770 1.00 94.75 78 LYS A C 1
ATOM 665 O O . LYS A 1 78 ? 3.275 -4.585 15.675 1.00 94.75 78 LYS A O 1
ATOM 670 N N . TYR A 1 79 ? 3.091 -6.343 14.268 1.00 92.88 79 TYR A N 1
ATOM 671 C CA . TYR A 1 79 ? 1.705 -6.726 14.574 1.00 92.88 79 TYR A CA 1
ATOM 672 C C . TYR A 1 79 ? 1.545 -8.215 14.858 1.00 92.88 79 TYR A C 1
ATOM 674 O O . TYR A 1 79 ? 0.761 -8.528 15.783 1.00 92.88 79 TYR A O 1
#

Foldseek 3Di:
DDPVVLPVVQDFDVLLVDPCSVVLSVVVCVVVVHDDDDDPPDDDDDPDDDDDPVRVCVCPDPVVVVSNVVSVVVSVVVD

Radius of gyration: 15.82 Å; Cα contacts (8 Å, |Δi|>4): 34; chains: 1; bounding box: 36×24×36 Å